Protein AF-A0A1A8S109-F1 (afdb_monomer)

Mean predicted aligned error: 15.07 Å

Nearest PDB structures (foldseek):
  8aj8-assembly4_G  TM=9.103E-01  e=2.171E-07  Sus scrofa
  8soa-assembly1_A  TM=9.133E-01  e=5.737E-07  Sus scrofa
  8so9-assembly1_A  TM=9.143E-01  e=1.516E-06  Sus scrofa
  8sob-assembly1_A  TM=9.008E-01  e=5.542E-06  Sus scrofa
  8soc-assembly1_A  TM=9.085E-01  e=7.182E-06  Sus scrofa

InterPro domains:
  IPR003113 Phosphatidylinositol 3-kinase, adaptor-binding domain [PS51544] (36-125)
  IPR045580 PIK3 catalytic subunit gamma, adaptor-binding domain [PF19710] (4-125)

Foldseek 3Di:
DYDDDDDDDDDDDDDDDDDDDPPPPPPPPPVPPVPPQPWAWDKDFDDAPDPDDPDGDIDIDTDRQQDFQLVVLVVVLVVCVVVVPPVVVSVVDDSVVDWDWDDDPNDIDTDDDRRDRNCVDPRHD

Radius of gyration: 28.0 Å; Cα contacts (8 Å, |Δi|>4): 113; chains: 1; bounding box: 48×84×67 Å

pLDDT: mean 74.64, std 21.88, range [29.67, 96.06]

Structure (mmCIF, N/CA/C/O backbone):
data_AF-A0A1A8S109-F1
#
_entry.id   AF-A0A1A8S109-F1
#
loop_
_atom_site.group_PDB
_atom_site.id
_atom_site.type_symbol
_atom_site.label_atom_id
_atom_site.label_alt_id
_atom_site.label_comp_id
_atom_site.label_asym_id
_atom_site.label_entity_id
_atom_site.label_seq_id
_atom_site.pdbx_PDB_ins_code
_atom_site.Cartn_x
_atom_site.Cartn_y
_atom_site.Cartn_z
_atom_site.occupancy
_atom_site.B_iso_or_equiv
_atom_site.auth_seq_id
_atom_site.auth_comp_id
_atom_site.auth_asym_id
_atom_site.auth_atom_id
_atom_site.pdbx_PDB_model_num
ATOM 1 N N . MET A 1 1 ? -18.220 65.210 28.273 1.00 36.34 1 MET A N 1
ATOM 2 C CA . MET A 1 1 ? -17.903 65.017 26.852 1.00 36.34 1 MET A CA 1
ATOM 3 C C . MET A 1 1 ? -17.163 63.699 26.667 1.00 36.34 1 MET A C 1
ATOM 5 O O . MET A 1 1 ? -15.948 63.691 26.723 1.00 36.34 1 MET A O 1
ATOM 9 N N . ASP A 1 2 ? -17.746 62.535 26.446 1.00 36.41 2 ASP A N 1
ATOM 10 C CA . ASP A 1 2 ? -19.092 61.978 26.537 1.00 36.41 2 ASP A CA 1
ATOM 11 C C . ASP A 1 2 ? -18.933 60.566 25.956 1.00 36.41 2 ASP A C 1
ATOM 13 O O . ASP A 1 2 ? -18.354 60.453 24.882 1.00 36.41 2 ASP A O 1
ATOM 17 N N . ARG A 1 3 ? -19.507 59.559 26.635 1.00 36.00 3 ARG A N 1
ATOM 18 C CA . ARG A 1 3 ? -20.093 58.327 26.057 1.00 36.00 3 ARG A CA 1
ATOM 19 C C . ARG A 1 3 ? -19.100 57.364 25.377 1.00 36.00 3 ARG A C 1
ATOM 21 O O . ARG A 1 3 ? -18.263 57.732 24.577 1.00 36.00 3 ARG A O 1
ATOM 28 N N . GLN A 1 4 ? -19.108 56.075 25.688 1.00 43.50 4 GLN A N 1
ATOM 29 C CA . GLN A 1 4 ? -20.169 55.096 25.424 1.00 43.50 4 GLN A CA 1
ATOM 30 C C . GLN A 1 4 ? -19.604 53.744 25.930 1.00 43.50 4 GLN A C 1
ATOM 32 O O . GLN A 1 4 ? -18.403 53.542 25.818 1.00 43.50 4 GLN A O 1
ATOM 37 N N . GLN A 1 5 ? -20.307 52.733 26.434 1.00 43.66 5 GLN A N 1
ATOM 38 C CA . GLN A 1 5 ? -21.714 52.419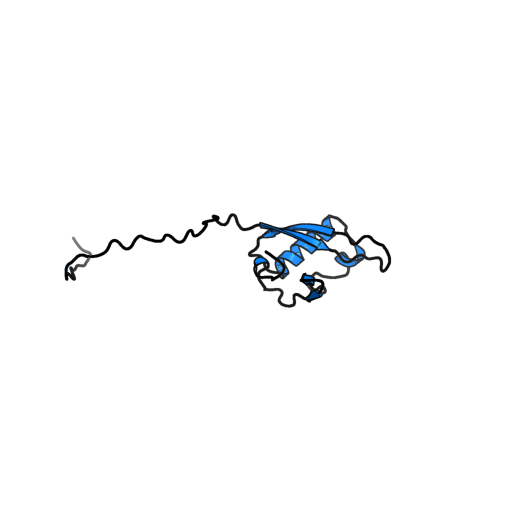 26.686 1.00 43.66 5 GLN A CA 1
ATOM 39 C C . GLN A 1 5 ? -21.674 50.990 27.319 1.00 43.66 5 GLN A C 1
ATOM 41 O O . GLN A 1 5 ? -20.858 50.195 26.873 1.00 43.66 5 GLN A O 1
ATOM 46 N N . ILE A 1 6 ? -22.444 50.698 28.390 1.00 47.84 6 ILE A N 1
ATOM 47 C CA . ILE A 1 6 ? -23.555 49.690 28.417 1.00 47.84 6 ILE A CA 1
ATOM 48 C C . ILE A 1 6 ? -23.095 48.203 28.367 1.00 47.84 6 ILE A C 1
ATOM 50 O O . ILE A 1 6 ? -22.307 47.855 27.509 1.00 47.84 6 ILE A O 1
ATOM 54 N N . GLN A 1 7 ? -23.556 47.226 29.166 1.00 40.91 7 GLN A N 1
ATOM 55 C CA . GLN A 1 7 ? -24.657 47.087 30.136 1.00 40.91 7 GLN A CA 1
ATOM 56 C C . GLN A 1 7 ? -24.513 45.739 30.910 1.00 40.91 7 GLN A C 1
ATOM 58 O O . GLN A 1 7 ? -24.161 44.738 30.300 1.00 40.91 7 GLN A O 1
ATOM 63 N N . VAL A 1 8 ? -24.757 45.785 32.233 1.00 33.16 8 VAL A N 1
ATOM 64 C CA . VAL A 1 8 ? -25.674 44.998 33.122 1.00 33.16 8 VAL A CA 1
ATOM 65 C C . VAL A 1 8 ? -25.836 43.455 32.958 1.00 33.16 8 VAL A C 1
ATOM 67 O O . VAL A 1 8 ? -26.021 42.974 31.850 1.00 33.16 8 VAL A O 1
ATOM 70 N N . SER A 1 9 ? -25.655 42.660 34.039 1.00 41.38 9 SER A N 1
ATOM 71 C CA . SER A 1 9 ? -26.688 42.120 34.993 1.00 41.38 9 SER A CA 1
ATOM 72 C C . SER A 1 9 ? -27.259 40.767 34.500 1.00 41.38 9 SER A C 1
ATOM 74 O O . SER A 1 9 ? -27.440 40.601 33.303 1.00 41.38 9 SER A O 1
ATOM 76 N N . ASP A 1 10 ? -27.494 39.714 35.288 1.00 39.00 10 ASP A N 1
ATOM 77 C CA . ASP A 1 10 ? -27.761 39.586 36.723 1.00 39.00 10 ASP A CA 1
ATOM 78 C C . ASP A 1 10 ? -27.517 38.136 37.202 1.00 39.00 10 ASP A C 1
ATOM 80 O O . ASP A 1 10 ? -27.539 37.202 36.396 1.00 39.00 10 ASP A O 1
ATOM 84 N N . GLU A 1 11 ? -27.300 38.001 38.513 1.00 39.72 11 GLU A N 1
ATOM 85 C CA . GLU A 1 11 ? -27.778 36.944 39.431 1.00 39.72 11 GLU A CA 1
ATOM 86 C C . GLU A 1 11 ? -28.919 36.041 38.916 1.00 39.72 11 GLU A C 1
ATOM 88 O O . GLU A 1 11 ? -29.716 36.411 38.065 1.00 39.72 11 GLU A O 1
ATOM 93 N N . GLU A 1 12 ? -29.229 34.867 39.446 1.00 38.81 12 GLU A N 1
ATOM 94 C CA . GLU A 1 12 ? -28.692 33.900 40.400 1.00 38.81 12 GLU A CA 1
ATOM 95 C C . GLU A 1 12 ? -29.768 32.793 40.354 1.00 38.81 12 GLU A C 1
ATOM 97 O O . GLU A 1 12 ? -30.952 33.070 40.143 1.00 38.81 12 GLU A O 1
ATOM 102 N N . CYS A 1 13 ? -29.403 31.522 40.497 1.00 29.67 13 CYS A N 1
ATOM 103 C CA . CYS A 1 13 ? -30.408 30.486 40.723 1.00 29.67 13 CYS A CA 1
ATOM 104 C C . CYS A 1 13 ? -29.881 29.539 41.795 1.00 29.67 13 CYS A C 1
ATOM 106 O O . CYS A 1 13 ? -29.202 28.552 41.507 1.00 29.67 13 CYS A O 1
ATOM 108 N N . GLU A 1 14 ? -30.175 29.877 43.045 1.00 42.25 14 GLU A N 1
ATOM 109 C CA . GLU A 1 14 ? -30.076 28.969 44.179 1.00 42.25 14 GLU A CA 1
ATOM 110 C C . GLU A 1 14 ? -31.225 27.950 44.166 1.00 42.25 14 GLU A C 1
ATOM 112 O O . GLU A 1 14 ? -32.381 28.319 43.976 1.00 42.25 14 GLU A O 1
ATOM 117 N N . VAL A 1 15 ? -30.920 26.680 44.461 1.00 42.44 15 VAL A N 1
ATOM 118 C CA . VAL A 1 15 ? -31.695 25.843 45.404 1.00 42.44 15 VAL A CA 1
ATOM 119 C C . VAL A 1 15 ? -30.832 24.658 45.915 1.00 42.44 15 VAL A C 1
ATOM 121 O O . VAL A 1 15 ? -29.903 24.238 45.221 1.00 42.44 15 VAL A O 1
ATOM 124 N N . PRO A 1 16 ? -31.083 24.130 47.136 1.00 44.38 16 PRO A N 1
ATOM 125 C CA . PRO A 1 16 ? -30.036 23.701 48.078 1.00 44.38 16 PRO A CA 1
ATOM 126 C C . PRO A 1 16 ? -30.072 22.210 48.500 1.00 44.38 16 PRO A C 1
ATOM 128 O O . PRO A 1 16 ? -31.102 21.567 48.345 1.00 44.38 16 PRO A O 1
ATOM 131 N N . ARG A 1 17 ? -28.978 21.757 49.165 1.00 42.34 17 ARG A N 1
ATOM 132 C CA . ARG A 1 17 ? -28.844 20.659 50.184 1.00 42.34 17 ARG A CA 1
ATOM 133 C C . ARG A 1 17 ? -29.317 19.235 49.776 1.00 42.34 17 ARG A C 1
ATOM 135 O O . ARG A 1 17 ? -30.258 19.065 49.032 1.00 42.34 17 ARG A O 1
ATOM 142 N N . GLU A 1 18 ? -28.765 18.096 50.199 1.00 37.88 18 GLU A N 1
ATOM 143 C CA . GLU A 1 18 ? -27.902 17.691 51.309 1.00 37.88 18 GLU A CA 1
ATOM 144 C C . GLU A 1 18 ? -27.382 16.257 51.013 1.00 37.88 18 GLU A C 1
ATOM 146 O O . GLU A 1 18 ? -28.032 15.492 50.309 1.00 37.88 18 GLU A O 1
ATOM 151 N N . GLU A 1 19 ? -26.201 15.941 51.548 1.00 42.91 19 GLU A N 1
ATOM 152 C CA . GLU A 1 19 ? -25.679 14.649 52.036 1.00 42.91 19 GLU A CA 1
ATOM 153 C C . GLU A 1 19 ? -26.042 13.282 51.389 1.00 42.91 19 GLU A C 1
ATOM 155 O O . GLU A 1 19 ? -27.189 12.925 51.158 1.00 42.91 19 GLU A O 1
ATOM 160 N N . ILE A 1 20 ? -25.001 12.433 51.297 1.00 38.28 20 ILE A N 1
ATOM 161 C CA . ILE A 1 20 ? -24.972 10.956 51.415 1.00 38.28 20 ILE A CA 1
ATOM 162 C C . ILE A 1 20 ? -24.231 10.269 50.250 1.00 38.28 20 ILE A C 1
ATOM 164 O O . ILE A 1 20 ? -24.600 10.313 49.081 1.00 38.28 20 ILE A O 1
ATOM 168 N N . ARG A 1 21 ? -23.216 9.496 50.663 1.00 44.88 21 ARG A N 1
ATOM 169 C CA . ARG A 1 21 ? -22.428 8.485 49.931 1.00 44.88 21 ARG A CA 1
ATOM 170 C C . ARG A 1 21 ? -21.313 9.021 49.041 1.00 44.88 21 ARG A C 1
ATOM 172 O O . ARG A 1 21 ? -21.430 9.152 47.828 1.00 44.88 21 ARG A O 1
ATOM 179 N N . ARG A 1 22 ? -20.142 9.100 49.683 1.00 53.94 22 ARG A N 1
ATOM 180 C CA . ARG A 1 22 ? -18.811 8.834 49.117 1.00 53.94 22 ARG A CA 1
ATOM 181 C C . ARG A 1 22 ? -18.844 7.599 48.198 1.00 53.94 22 ARG A C 1
ATOM 183 O O . ARG A 1 22 ? -18.463 6.498 48.589 1.00 53.94 22 ARG A O 1
ATOM 190 N N . ARG A 1 23 ? -19.296 7.760 46.955 1.00 52.03 23 ARG A N 1
ATOM 191 C CA . ARG A 1 23 ? -19.096 6.776 45.894 1.00 52.03 23 ARG A CA 1
ATOM 192 C C . ARG A 1 23 ? -17.658 6.932 45.438 1.00 52.03 23 ARG A C 1
ATOM 194 O O . ARG A 1 23 ? -17.326 7.811 44.652 1.00 52.03 23 ARG A O 1
ATOM 201 N N . ARG A 1 24 ? -16.803 6.091 46.021 1.00 56.16 24 ARG A N 1
ATOM 202 C CA . ARG A 1 24 ? -15.447 5.759 45.574 1.00 56.16 24 ARG A CA 1
ATOM 203 C C . ARG A 1 24 ? -15.371 5.913 44.052 1.00 56.16 24 ARG A C 1
ATOM 205 O O . ARG A 1 24 ? -15.916 5.077 43.333 1.00 56.16 24 ARG A O 1
ATOM 212 N N . ARG A 1 25 ? -14.736 6.991 43.569 1.00 58.56 25 ARG A N 1
ATOM 213 C CA . ARG A 1 25 ? -14.352 7.141 42.161 1.00 58.56 25 ARG A CA 1
ATOM 214 C C . ARG A 1 25 ? -13.550 5.889 41.815 1.00 58.56 25 ARG A C 1
ATOM 216 O O . ARG A 1 25 ? -12.379 5.790 42.170 1.00 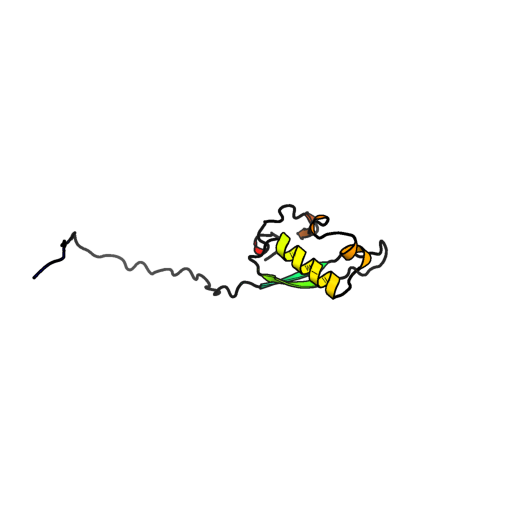58.56 25 ARG A O 1
ATOM 223 N N . LYS A 1 26 ? -14.170 4.918 41.141 1.00 54.97 26 LYS A N 1
ATOM 224 C CA . LYS A 1 26 ? -13.416 4.002 40.296 1.00 54.97 26 LYS A CA 1
ATOM 225 C C . LYS A 1 26 ? -12.918 4.890 39.170 1.00 54.97 26 LYS A C 1
ATOM 227 O O . LYS A 1 26 ? -13.636 5.129 38.206 1.00 54.97 26 LYS A O 1
ATOM 232 N N . LYS A 1 27 ? -11.725 5.466 39.343 1.00 49.62 27 LYS A N 1
ATOM 233 C CA . LYS A 1 27 ? -10.952 5.851 38.174 1.00 49.62 27 LYS A CA 1
ATOM 234 C C . LYS A 1 27 ? -10.836 4.554 37.386 1.00 49.62 27 LYS A C 1
ATOM 236 O O . LYS A 1 27 ? -10.253 3.593 37.887 1.00 49.62 27 LYS A O 1
ATOM 241 N N . ALA A 1 28 ? -11.480 4.490 36.224 1.00 48.69 28 ALA A N 1
ATOM 242 C CA . ALA A 1 28 ? -10.986 3.580 35.217 1.00 48.69 28 ALA A CA 1
ATOM 243 C C . ALA A 1 28 ? -9.499 3.905 35.125 1.00 48.69 28 ALA A C 1
ATOM 245 O O . ALA A 1 28 ? -9.122 5.080 35.049 1.00 48.69 28 ALA A O 1
ATOM 246 N N . ILE A 1 29 ? -8.661 2.885 35.232 1.00 56.03 29 ILE A N 1
ATOM 247 C CA . ILE A 1 29 ? -7.306 2.995 34.735 1.00 56.03 29 ILE A CA 1
ATOM 248 C C . ILE A 1 29 ? -7.518 3.110 33.224 1.00 56.03 29 ILE A C 1
ATOM 250 O O . ILE A 1 29 ? -7.472 2.129 32.496 1.00 56.03 29 ILE A O 1
ATOM 254 N N . THR A 1 30 ? -7.882 4.302 32.748 1.00 51.38 30 THR A N 1
ATOM 255 C CA . THR A 1 30 ? -7.442 4.720 31.435 1.00 51.38 30 THR A CA 1
ATOM 256 C C . THR A 1 30 ? -5.945 4.704 31.606 1.00 51.38 30 THR A C 1
ATOM 258 O O . THR A 1 30 ? -5.386 5.606 32.235 1.00 51.38 30 THR A O 1
ATOM 261 N N . SER A 1 31 ? -5.326 3.604 31.184 1.00 42.78 31 SER A N 1
ATOM 262 C CA . SER A 1 31 ? -3.932 3.604 30.803 1.00 42.78 31 SER A CA 1
ATOM 263 C C . SER A 1 31 ? -3.825 4.742 29.807 1.00 42.78 31 SER A C 1
ATOM 265 O O . SER A 1 31 ? -4.117 4.592 28.627 1.00 42.78 31 SER A O 1
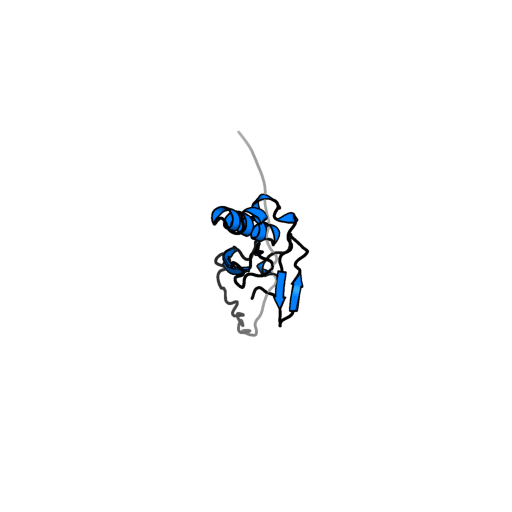ATOM 267 N N . SER A 1 32 ? -3.527 5.929 30.321 1.00 49.97 32 SER A N 1
ATOM 268 C CA . SER A 1 32 ? -3.030 7.032 29.542 1.00 49.97 32 SER A CA 1
ATOM 269 C C . SER A 1 32 ? -1.621 6.611 29.163 1.00 49.97 32 SER A C 1
ATOM 271 O O . SER A 1 32 ? -0.643 7.118 29.708 1.00 49.97 32 SER A O 1
ATOM 273 N N . SER A 1 33 ? -1.529 5.646 28.246 1.00 48.78 33 SER A N 1
ATOM 274 C CA . SER A 1 33 ? -0.532 5.752 27.204 1.00 48.78 33 SER A CA 1
ATOM 275 C C . SER A 1 33 ? -0.872 7.077 26.547 1.00 48.78 33 SER A C 1
ATOM 277 O O . SER A 1 33 ? -1.826 7.195 25.783 1.00 48.78 33 SER A O 1
ATOM 279 N N . SER A 1 34 ? -0.210 8.134 27.009 1.00 46.06 34 SER A N 1
ATOM 280 C CA . SER A 1 34 ? -0.044 9.333 26.217 1.00 46.06 34 SER A CA 1
ATOM 281 C C . SER A 1 34 ? 0.395 8.831 24.854 1.00 46.06 34 SER A C 1
ATOM 283 O O . SER A 1 34 ? 1.487 8.273 24.760 1.00 46.06 34 SER A O 1
ATOM 285 N N . ILE A 1 35 ? -0.499 8.925 23.873 1.00 49.94 35 ILE A N 1
ATOM 286 C CA . ILE A 1 35 ? -0.255 8.586 22.477 1.00 49.94 35 ILE A CA 1
ATOM 287 C C . ILE A 1 35 ? 0.893 9.502 22.040 1.00 49.94 35 ILE A C 1
ATOM 289 O O . ILE A 1 35 ? 0.692 10.611 21.551 1.00 49.94 35 ILE A O 1
ATOM 293 N N . SER A 1 36 ? 2.131 9.068 22.289 1.00 50.44 36 SER A N 1
ATOM 294 C CA . SER A 1 36 ? 3.189 9.202 21.301 1.00 50.44 36 SER A CA 1
ATOM 295 C C . SER A 1 36 ? 2.526 8.788 20.008 1.00 50.44 36 SER A C 1
ATOM 297 O O . SER A 1 36 ? 1.972 7.697 20.009 1.00 50.44 36 SER A O 1
ATOM 299 N N . MET A 1 37 ? 2.454 9.667 19.002 1.00 60.06 37 MET A N 1
ATOM 300 C CA . MET A 1 37 ? 1.847 9.354 17.700 1.00 60.06 37 MET A CA 1
ATOM 301 C C . MET A 1 37 ? 2.175 7.898 17.362 1.00 60.06 37 MET A C 1
ATOM 303 O O . MET A 1 37 ? 3.351 7.623 17.141 1.00 60.06 37 MET A O 1
ATOM 307 N N . ASP A 1 38 ? 1.213 6.975 17.513 1.00 77.38 38 ASP A N 1
ATOM 308 C CA . ASP A 1 38 ? 1.551 5.559 17.707 1.00 77.38 38 ASP A CA 1
ATOM 309 C C . ASP A 1 38 ? 2.164 5.058 16.402 1.00 77.38 38 ASP A C 1
ATOM 311 O O . ASP A 1 38 ? 1.472 4.857 15.403 1.00 77.38 38 ASP A O 1
ATOM 315 N N . GLN A 1 39 ? 3.492 4.987 16.376 1.00 88.75 39 GLN A N 1
ATOM 316 C CA . GLN A 1 39 ? 4.247 4.498 15.243 1.00 88.75 39 GLN A CA 1
ATOM 317 C C . GLN A 1 39 ? 4.217 2.976 15.292 1.00 88.75 39 GLN A C 1
ATOM 319 O O . GLN A 1 39 ? 4.423 2.356 16.334 1.00 88.75 39 GLN A O 1
ATOM 324 N N . ILE A 1 40 ? 3.915 2.382 14.151 1.00 89.81 40 ILE A N 1
ATOM 325 C CA . ILE A 1 40 ? 3.704 0.960 13.967 1.00 89.81 40 ILE A CA 1
ATOM 326 C C . ILE A 1 40 ? 4.800 0.483 13.035 1.00 89.81 40 ILE A C 1
ATOM 328 O O . ILE A 1 40 ? 4.905 0.929 11.892 1.00 89.81 40 ILE A O 1
ATOM 332 N N . THR A 1 41 ? 5.627 -0.429 13.521 1.00 91.75 41 THR A N 1
ATOM 333 C CA . THR A 1 41 ? 6.664 -1.039 12.697 1.00 91.75 41 THR A CA 1
ATOM 334 C C . THR A 1 41 ? 6.074 -2.233 11.965 1.00 91.75 41 THR A C 1
ATOM 336 O O . THR A 1 41 ? 5.688 -3.218 12.592 1.00 91.75 41 THR A O 1
ATOM 339 N N . VAL A 1 42 ? 6.012 -2.157 10.637 1.00 91.88 42 VAL A N 1
ATOM 340 C CA . VAL A 1 42 ? 5.430 -3.202 9.788 1.00 91.88 42 VAL A CA 1
ATOM 341 C C . VAL A 1 42 ? 6.460 -3.696 8.785 1.00 91.88 42 VAL A C 1
ATOM 343 O O . VAL A 1 42 ? 7.168 -2.909 8.158 1.00 91.88 42 VAL A O 1
ATOM 346 N N . GLU A 1 43 ? 6.549 -5.015 8.640 1.00 92.88 43 GLU A N 1
ATOM 347 C CA . GLU A 1 43 ? 7.324 -5.658 7.585 1.00 92.88 43 GLU A CA 1
ATOM 348 C C . GLU A 1 43 ? 6.440 -5.855 6.352 1.00 92.88 43 GLU A C 1
ATOM 350 O O . GLU A 1 43 ? 5.408 -6.525 6.399 1.00 92.88 43 GLU A O 1
ATOM 355 N N . PHE A 1 44 ? 6.850 -5.258 5.239 1.00 92.38 44 PHE A N 1
ATOM 356 C CA . PHE A 1 44 ? 6.184 -5.388 3.955 1.00 92.38 44 PHE A CA 1
ATOM 357 C C . PHE A 1 44 ? 6.946 -6.355 3.071 1.00 92.38 44 PHE A C 1
ATOM 359 O O . PHE A 1 44 ? 8.159 -6.246 2.927 1.00 92.38 44 PHE A O 1
ATOM 366 N N . VAL A 1 45 ? 6.222 -7.259 2.422 1.00 90.75 45 VAL A N 1
ATOM 367 C CA . VAL A 1 45 ? 6.784 -8.142 1.402 1.00 90.75 45 VAL A CA 1
ATOM 368 C C . VAL A 1 45 ? 6.574 -7.497 0.038 1.00 90.75 45 VAL A C 1
ATOM 370 O O . VAL A 1 45 ? 5.445 -7.173 -0.336 1.00 90.75 45 VAL A O 1
ATOM 373 N N . LEU A 1 46 ? 7.661 -7.284 -0.696 1.00 88.88 46 LEU A N 1
ATOM 374 C CA . LEU A 1 46 ? 7.643 -6.668 -2.015 1.00 88.88 46 LEU A CA 1
ATOM 375 C C . LEU A 1 46 ? 7.432 -7.730 -3.108 1.00 88.88 46 LEU A C 1
ATOM 377 O O . LEU A 1 46 ? 7.836 -8.888 -2.956 1.00 88.88 46 LEU A O 1
ATOM 381 N N . PRO A 1 47 ? 6.812 -7.357 -4.237 1.00 82.50 47 PRO A N 1
ATOM 382 C CA . PRO A 1 47 ? 6.695 -8.244 -5.385 1.00 82.50 47 PRO A CA 1
ATOM 383 C C . PRO A 1 47 ? 8.083 -8.552 -5.966 1.00 82.50 47 PRO A C 1
ATOM 385 O O . PRO A 1 47 ? 8.774 -7.668 -6.474 1.00 82.50 47 PRO A O 1
ATOM 388 N N . SER A 1 48 ? 8.486 -9.825 -5.914 1.00 69.06 48 SER A N 1
ATOM 389 C CA . SER A 1 48 ? 9.725 -10.300 -6.538 1.00 69.06 48 SER A CA 1
ATOM 390 C C . SER A 1 48 ? 9.538 -10.453 -8.051 1.00 69.06 48 SER A C 1
ATOM 392 O O . SER A 1 48 ? 8.564 -11.053 -8.511 1.00 69.06 48 SER A O 1
ATOM 394 N N . ALA A 1 49 ? 10.486 -9.936 -8.842 1.00 56.12 49 ALA A N 1
ATOM 395 C CA . ALA A 1 49 ? 10.486 -10.073 -10.305 1.00 56.12 49 ALA A CA 1
ATOM 396 C C . ALA A 1 49 ? 10.625 -11.531 -10.781 1.00 56.12 49 ALA A C 1
ATOM 398 O O . ALA A 1 49 ? 10.321 -11.837 -11.936 1.00 56.12 49 ALA A O 1
ATOM 399 N N . ALA A 1 50 ? 11.084 -12.445 -9.924 1.00 49.81 50 ALA A N 1
ATOM 400 C CA . ALA A 1 50 ? 11.352 -13.819 -10.313 1.00 49.81 50 ALA A CA 1
ATOM 401 C C . ALA A 1 50 ? 10.198 -14.740 -9.899 1.00 49.81 50 ALA A C 1
ATOM 403 O O . ALA A 1 50 ? 10.069 -15.104 -8.732 1.00 49.81 50 ALA A O 1
ATOM 404 N N . ARG A 1 51 ? 9.413 -15.212 -10.879 1.00 51.62 51 ARG A N 1
ATOM 405 C CA . ARG A 1 51 ? 8.491 -16.362 -10.746 1.00 51.62 51 ARG A CA 1
ATOM 406 C C . ARG A 1 51 ? 9.236 -17.691 -10.476 1.00 51.62 51 ARG A C 1
ATOM 408 O O . ARG A 1 51 ? 8.999 -18.679 -11.162 1.00 51.62 51 ARG A O 1
ATOM 415 N N . GLY A 1 52 ? 10.160 -17.726 -9.514 1.00 48.59 52 GLY A N 1
ATOM 416 C CA . GLY A 1 52 ? 10.941 -18.926 -9.197 1.00 48.59 52 GLY A CA 1
ATOM 417 C C . GLY A 1 52 ? 12.150 -18.760 -8.267 1.00 48.59 52 GLY A C 1
ATOM 418 O O . GLY A 1 52 ? 12.849 -19.744 -8.053 1.00 48.59 52 GLY A O 1
ATOM 419 N N . GLY A 1 53 ? 12.426 -17.571 -7.718 1.00 44.44 53 GLY A N 1
ATOM 420 C CA . GLY A 1 53 ? 13.539 -17.357 -6.780 1.00 44.44 53 GLY A CA 1
ATOM 421 C C . GLY A 1 53 ? 13.044 -17.263 -5.338 1.00 44.44 53 GLY A C 1
ATOM 422 O O . GLY A 1 53 ? 12.176 -16.452 -5.043 1.00 44.44 53 GLY A O 1
ATOM 423 N N . SER A 1 54 ? 13.586 -18.084 -4.441 1.00 51.38 54 SER A N 1
ATOM 424 C CA . SER A 1 54 ? 13.142 -18.304 -3.053 1.00 51.38 54 SER A CA 1
ATOM 425 C C . SER A 1 54 ? 13.360 -17.138 -2.071 1.00 51.38 54 SER A C 1
ATOM 427 O O . SER A 1 54 ? 13.404 -17.364 -0.864 1.00 51.38 54 SER A O 1
ATOM 429 N N . SER A 1 55 ? 13.523 -15.908 -2.552 1.00 55.66 55 SER A N 1
ATOM 430 C CA . SER A 1 55 ? 13.722 -14.719 -1.723 1.00 55.66 55 SER A CA 1
ATOM 431 C C . SER A 1 55 ? 12.693 -13.663 -2.107 1.00 55.66 55 SER A C 1
ATOM 433 O O . SER A 1 55 ? 12.848 -12.950 -3.100 1.00 55.66 55 SER A O 1
ATOM 435 N N . SER A 1 56 ? 11.610 -13.591 -1.338 1.00 67.88 56 SER A N 1
ATOM 436 C CA . SER A 1 56 ? 10.756 -12.408 -1.343 1.00 67.88 56 SER A CA 1
ATOM 437 C C . SER A 1 56 ? 11.514 -11.295 -0.628 1.00 67.88 56 SER A C 1
ATOM 439 O O . SER A 1 56 ? 11.907 -11.479 0.523 1.00 67.88 56 SER A O 1
ATOM 441 N N . ASP A 1 57 ? 11.739 -10.168 -1.299 1.00 8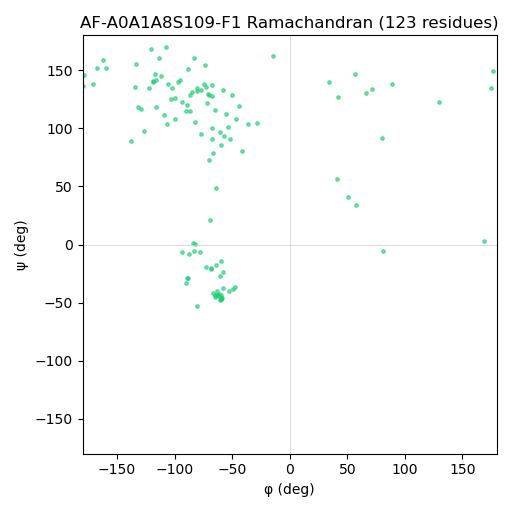2.44 57 ASP A N 1
ATOM 442 C CA . ASP A 1 57 ? 12.345 -9.007 -0.653 1.00 82.44 57 ASP A CA 1
ATOM 443 C C . ASP A 1 57 ? 11.369 -8.456 0.388 1.00 82.44 57 ASP A C 1
ATOM 445 O O . ASP A 1 57 ? 10.199 -8.211 0.075 1.00 82.44 57 ASP A O 1
ATOM 449 N N . SER A 1 58 ? 11.832 -8.274 1.624 1.00 88.62 58 SER A N 1
ATOM 450 C CA . SER A 1 58 ? 11.055 -7.622 2.674 1.00 88.62 58 SER A CA 1
ATOM 451 C C . SER A 1 58 ? 11.652 -6.270 3.050 1.00 88.62 58 SER A C 1
ATOM 453 O O . SER A 1 58 ? 12.862 -6.047 3.005 1.00 88.62 58 SER A O 1
ATOM 455 N N . LEU A 1 59 ? 10.772 -5.332 3.383 1.00 91.31 59 LEU A N 1
ATOM 456 C CA . LEU A 1 59 ? 11.112 -3.976 3.775 1.00 91.31 59 LEU A CA 1
ATOM 457 C C . LEU A 1 59 ? 10.347 -3.624 5.046 1.00 91.31 59 LEU A C 1
ATOM 459 O O . LEU A 1 59 ? 9.119 -3.574 5.055 1.00 91.31 59 LEU A O 1
ATOM 463 N N . GLN A 1 60 ? 11.084 -3.345 6.113 1.00 93.25 60 GLN A N 1
ATOM 464 C CA . GLN A 1 60 ? 10.514 -2.866 7.362 1.00 93.25 60 GLN A CA 1
ATOM 465 C C . GLN A 1 60 ? 10.327 -1.347 7.303 1.00 93.25 60 GLN A C 1
ATOM 467 O O . GLN A 1 60 ? 11.242 -0.611 6.928 1.00 93.25 60 GLN A O 1
ATOM 472 N N . LEU A 1 61 ? 9.138 -0.877 7.672 1.00 93.25 61 LEU A N 1
ATOM 473 C CA . LEU A 1 61 ? 8.782 0.535 7.661 1.00 93.25 61 LEU A CA 1
ATOM 474 C C . LEU A 1 61 ? 8.072 0.908 8.959 1.00 93.25 61 LEU A C 1
ATOM 476 O O . LEU A 1 61 ? 7.186 0.196 9.428 1.00 93.25 61 LEU A O 1
ATOM 480 N N . GLU A 1 62 ? 8.462 2.045 9.516 1.00 93.25 62 GLU A N 1
ATOM 481 C CA . GLU A 1 62 ? 7.777 2.671 10.637 1.00 93.25 62 GLU A CA 1
ATOM 482 C C . GLU A 1 62 ? 6.717 3.624 10.074 1.00 93.25 62 GLU A C 1
ATOM 484 O O . GLU A 1 62 ? 7.037 4.579 9.359 1.00 93.25 62 GLU A O 1
ATOM 489 N N . VAL A 1 63 ? 5.448 3.307 10.324 1.00 92.31 63 VAL A N 1
ATOM 490 C CA . VAL A 1 63 ? 4.295 4.052 9.809 1.00 92.31 63 VAL A CA 1
ATOM 491 C C . VAL A 1 63 ? 3.486 4.604 10.967 1.00 92.31 63 VAL A C 1
ATOM 493 O O . VAL A 1 63 ? 3.302 3.927 11.972 1.00 92.31 63 VAL A O 1
ATOM 496 N N . ALA A 1 64 ? 2.963 5.821 10.854 1.00 92.69 64 ALA A N 1
ATOM 497 C CA . ALA A 1 64 ? 2.069 6.314 11.896 1.00 92.69 64 ALA A CA 1
ATOM 498 C C . ALA A 1 64 ? 0.712 5.599 11.797 1.00 92.69 64 ALA A C 1
ATOM 500 O O . ALA A 1 64 ? 0.149 5.455 10.711 1.00 92.69 64 ALA A O 1
ATOM 501 N N . GLY A 1 65 ? 0.158 5.171 12.931 1.00 89.12 65 GLY A N 1
ATOM 502 C CA . GLY A 1 65 ? -1.089 4.406 12.971 1.00 89.12 65 GLY A CA 1
ATOM 503 C C . GLY A 1 65 ? -2.295 5.146 12.389 1.00 89.12 65 GLY A C 1
ATOM 504 O O . GLY A 1 65 ? -3.212 4.525 11.848 1.00 89.12 65 GLY A O 1
ATOM 505 N N . ASN A 1 66 ? -2.271 6.478 12.424 1.00 93.38 66 ASN A N 1
ATOM 506 C CA . ASN A 1 66 ? -3.314 7.334 11.870 1.00 93.38 66 ASN A CA 1
ATOM 507 C C . ASN A 1 66 ? -3.202 7.566 10.352 1.00 93.38 66 ASN A C 1
ATOM 509 O O . ASN A 1 66 ? -4.020 8.306 9.804 1.00 93.38 66 ASN A O 1
ATOM 513 N N . TRP A 1 67 ? -2.209 6.987 9.673 1.00 94.81 67 TRP A N 1
ATOM 514 C CA . TRP A 1 67 ? -2.098 7.087 8.219 1.00 94.81 67 TRP A CA 1
ATOM 515 C C . TRP A 1 67 ? -3.134 6.232 7.509 1.00 94.81 67 TRP A C 1
ATOM 517 O O . TRP A 1 67 ? -3.601 5.230 8.043 1.00 94.81 67 TRP A O 1
ATOM 527 N N . THR A 1 68 ? -3.481 6.603 6.283 1.00 95.88 68 THR A N 1
ATOM 528 C CA . THR A 1 68 ? -4.310 5.765 5.416 1.00 95.88 68 THR A CA 1
ATOM 529 C C . THR A 1 68 ? -3.472 4.718 4.687 1.00 95.88 68 THR A C 1
ATOM 531 O O . THR A 1 68 ? -2.260 4.866 4.504 1.00 95.88 68 THR A O 1
ATOM 534 N N . VAL A 1 69 ? -4.133 3.665 4.207 1.00 94.69 69 VAL A N 1
ATOM 535 C CA . VAL A 1 69 ? -3.526 2.635 3.348 1.00 94.69 69 VAL A CA 1
ATOM 536 C C . VAL A 1 69 ? -2.829 3.260 2.129 1.00 94.69 69 VAL A C 1
ATOM 538 O O . VAL A 1 69 ? -1.726 2.852 1.770 1.00 94.69 69 VAL A O 1
ATOM 541 N N . GLU A 1 70 ? -3.425 4.285 1.517 1.00 95.81 70 GLU A N 1
ATOM 542 C CA . GLU A 1 70 ? -2.835 5.042 0.405 1.00 95.81 70 GLU A CA 1
ATOM 543 C C . GLU A 1 70 ? -1.500 5.705 0.780 1.00 95.81 70 GLU A C 1
ATOM 545 O O . GLU A 1 70 ? -0.523 5.577 0.041 1.00 95.81 70 GLU A O 1
ATOM 550 N N . GLN A 1 71 ? -1.435 6.363 1.942 1.00 95.75 71 GLN A N 1
ATOM 551 C CA . GLN A 1 71 ? -0.224 7.035 2.427 1.00 95.75 71 GLN A CA 1
ATOM 552 C C . GLN A 1 71 ? 0.899 6.037 2.718 1.00 95.75 71 GLN A C 1
ATOM 554 O O . GLN A 1 71 ? 2.037 6.236 2.288 1.00 95.75 71 GLN A O 1
ATOM 559 N N . VAL A 1 72 ? 0.565 4.933 3.388 1.00 94.75 72 VAL A N 1
ATOM 560 C CA . VAL A 1 72 ? 1.509 3.843 3.664 1.00 94.75 72 VAL A CA 1
ATOM 561 C C . VAL A 1 72 ? 2.051 3.258 2.359 1.00 94.75 72 VAL A C 1
ATOM 563 O O . VAL A 1 72 ? 3.263 3.113 2.199 1.00 94.75 72 VAL A O 1
ATOM 566 N N . LYS A 1 73 ? 1.176 2.993 1.383 1.00 94.81 73 LYS A N 1
ATOM 567 C CA . LYS A 1 73 ? 1.561 2.458 0.071 1.00 94.81 73 LYS A CA 1
ATOM 568 C C . LYS A 1 73 ? 2.489 3.409 -0.689 1.00 94.81 73 LYS A C 1
ATOM 570 O O . LYS A 1 73 ? 3.475 2.961 -1.268 1.00 94.81 73 LYS A O 1
ATOM 575 N N . ALA A 1 74 ? 2.211 4.713 -0.664 1.00 94.75 74 ALA A N 1
ATOM 576 C CA . ALA A 1 74 ? 3.067 5.719 -1.290 1.00 94.75 74 ALA A CA 1
ATOM 577 C C . ALA A 1 74 ? 4.463 5.767 -0.645 1.00 94.75 74 ALA A C 1
ATOM 579 O O . ALA A 1 74 ? 5.473 5.792 -1.353 1.00 94.75 74 ALA A O 1
ATOM 580 N N . GLN A 1 75 ? 4.536 5.718 0.690 1.00 94.88 75 GLN A N 1
ATOM 581 C CA . GLN A 1 75 ? 5.813 5.695 1.404 1.00 94.88 75 GLN A CA 1
ATOM 582 C C . GLN A 1 75 ? 6.602 4.415 1.104 1.00 94.88 75 GLN A C 1
ATOM 584 O O . GLN A 1 75 ? 7.802 4.492 0.831 1.00 94.88 75 GLN A O 1
ATOM 589 N N . LEU A 1 76 ? 5.932 3.260 1.091 1.00 93.88 76 LEU A N 1
ATOM 590 C CA . LEU A 1 76 ? 6.537 1.983 0.724 1.00 93.88 76 LEU A CA 1
ATOM 591 C C . LEU A 1 76 ? 7.116 2.030 -0.694 1.00 93.88 76 LEU A C 1
ATOM 593 O O . LEU A 1 76 ? 8.262 1.638 -0.899 1.00 93.88 76 LEU A O 1
ATOM 597 N N . TRP A 1 77 ? 6.361 2.570 -1.654 1.00 93.94 77 TRP A N 1
ATOM 598 C CA . TRP A 1 77 ? 6.802 2.701 -3.043 1.00 93.94 77 TRP A CA 1
ATOM 599 C C . TRP A 1 77 ? 8.050 3.571 -3.170 1.00 93.94 77 TRP A C 1
ATOM 601 O O . TRP A 1 77 ? 9.029 3.181 -3.802 1.00 93.94 77 TRP A O 1
ATOM 611 N N . MET A 1 78 ? 8.047 4.739 -2.522 1.00 93.88 78 MET A N 1
ATOM 612 C CA . MET A 1 78 ? 9.190 5.651 -2.527 1.00 93.88 78 MET A CA 1
ATOM 613 C C . MET A 1 78 ? 10.438 4.986 -1.935 1.00 93.88 78 MET A C 1
ATOM 615 O O . MET A 1 78 ? 11.532 5.111 -2.491 1.00 93.88 78 MET A O 1
ATOM 619 N N . LYS A 1 79 ? 10.291 4.253 -0.826 1.00 93.56 79 LYS A N 1
ATOM 620 C CA . LYS A 1 79 ? 11.396 3.512 -0.207 1.00 93.56 79 LYS A CA 1
ATOM 621 C C . LYS A 1 79 ? 11.887 2.375 -1.096 1.00 93.56 79 LYS A C 1
ATOM 623 O O . LYS A 1 79 ? 13.097 2.234 -1.244 1.00 93.56 79 LYS A O 1
ATOM 628 N N . ALA A 1 80 ? 10.981 1.636 -1.733 1.00 91.44 80 ALA A N 1
ATOM 629 C CA . ALA A 1 80 ? 11.333 0.566 -2.656 1.00 91.44 80 ALA A CA 1
ATOM 630 C C . ALA A 1 80 ? 12.165 1.077 -3.842 1.00 91.44 80 ALA A C 1
ATOM 632 O O . ALA A 1 80 ? 13.229 0.531 -4.126 1.00 91.44 80 ALA A O 1
ATOM 633 N N . VAL A 1 81 ? 11.741 2.186 -4.457 1.00 91.12 81 VAL A N 1
ATOM 634 C CA . VAL A 1 81 ? 12.487 2.856 -5.536 1.00 91.12 81 VAL A CA 1
ATOM 635 C C . VAL A 1 81 ? 13.847 3.360 -5.048 1.00 91.12 81 VAL A C 1
ATOM 637 O O . VAL A 1 81 ? 14.853 3.151 -5.718 1.00 91.12 81 VAL A O 1
ATOM 640 N N . THR A 1 82 ? 13.901 3.990 -3.870 1.00 92.19 82 THR A N 1
ATOM 641 C CA . THR A 1 82 ? 15.151 4.543 -3.307 1.00 92.19 82 THR A CA 1
ATOM 642 C C . THR A 1 82 ? 16.182 3.453 -3.018 1.00 92.19 82 THR A C 1
ATOM 644 O O . THR A 1 82 ? 17.371 3.643 -3.254 1.00 92.19 82 THR A O 1
ATOM 647 N N . LEU A 1 83 ? 15.725 2.307 -2.510 1.00 90.12 83 LEU A N 1
ATOM 648 C CA . LEU A 1 83 ? 16.564 1.145 -2.211 1.00 90.12 83 LEU A CA 1
ATOM 649 C C . LEU A 1 83 ? 16.810 0.265 -3.446 1.00 90.12 83 LEU A C 1
ATOM 651 O O . LEU A 1 83 ? 17.513 -0.737 -3.353 1.00 90.12 83 LEU A O 1
ATOM 655 N N . ASN A 1 84 ? 16.271 0.665 -4.601 1.00 87.75 84 ASN A N 1
ATOM 656 C CA . ASN A 1 84 ? 16.399 -0.020 -5.879 1.00 87.75 84 ASN A CA 1
ATOM 657 C C . ASN A 1 84 ? 15.902 -1.479 -5.842 1.00 87.75 84 ASN A C 1
ATOM 659 O O . ASN A 1 84 ? 16.445 -2.349 -6.525 1.00 87.75 84 ASN A O 1
ATOM 663 N N . PHE A 1 85 ? 14.858 -1.747 -5.050 1.00 86.69 85 PHE A N 1
ATOM 664 C CA . PHE A 1 85 ? 14.165 -3.031 -5.071 1.00 86.69 85 PHE A CA 1
ATOM 665 C C . PHE A 1 85 ? 13.392 -3.166 -6.375 1.00 86.69 85 PHE A C 1
ATOM 667 O O . PHE A 1 85 ? 12.611 -2.279 -6.714 1.00 86.69 85 PHE A O 1
ATOM 674 N N . CYS A 1 86 ? 13.581 -4.284 -7.082 1.00 83.50 86 CYS A N 1
ATOM 675 C CA . CYS A 1 86 ? 12.792 -4.665 -8.258 1.00 83.50 86 CYS A CA 1
ATOM 676 C C . CYS A 1 86 ? 12.480 -3.469 -9.199 1.00 83.50 86 CYS A C 1
ATOM 678 O O . CYS A 1 86 ? 11.309 -3.160 -9.440 1.00 83.50 86 CYS A O 1
ATOM 680 N N . PRO A 1 87 ? 13.498 -2.740 -9.704 1.00 84.81 87 PRO A N 1
ATOM 681 C CA . P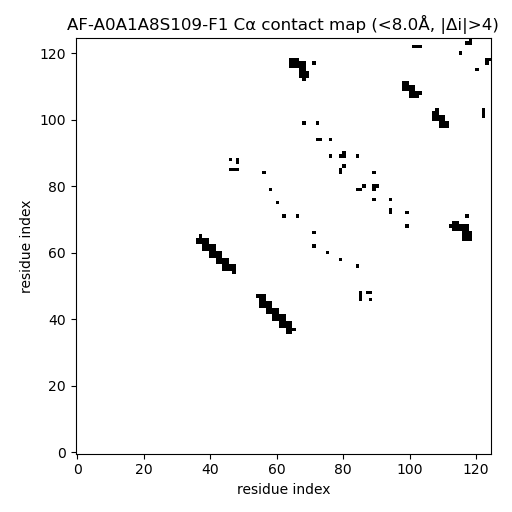RO A 1 87 ? 13.306 -1.439 -10.358 1.00 84.81 87 PRO A CA 1
ATOM 682 C C . PRO A 1 87 ? 12.358 -1.524 -11.556 1.00 84.81 87 PRO A C 1
ATOM 684 O O . PRO A 1 87 ? 11.492 -0.676 -11.742 1.00 84.81 87 PRO A O 1
ATOM 687 N N . ASP A 1 88 ? 12.453 -2.619 -12.300 1.00 86.44 88 ASP A N 1
ATOM 688 C CA . ASP A 1 88 ? 11.549 -3.017 -13.370 1.00 86.44 88 ASP A CA 1
ATOM 689 C C . ASP A 1 88 ? 10.057 -2.966 -13.005 1.00 86.44 88 ASP A C 1
ATOM 691 O O . ASP A 1 88 ? 9.226 -2.631 -13.848 1.00 86.44 88 ASP A O 1
ATOM 695 N N . PHE A 1 89 ? 9.692 -3.340 -11.780 1.00 88.12 89 PHE A N 1
ATOM 696 C CA . PHE A 1 89 ? 8.311 -3.312 -11.303 1.00 88.12 89 PHE A CA 1
ATOM 697 C C . PHE A 1 89 ? 7.913 -1.896 -10.880 1.00 88.12 89 PHE A C 1
ATOM 699 O O . PHE A 1 89 ? 6.929 -1.348 -11.380 1.00 88.12 89 PHE A O 1
ATOM 706 N N . PHE A 1 90 ? 8.712 -1.283 -10.003 1.00 88.44 90 PHE A N 1
ATOM 707 C CA . PHE A 1 90 ? 8.386 0.005 -9.386 1.00 88.44 90 PHE A CA 1
ATOM 708 C C . PHE A 1 90 ? 8.509 1.206 -10.339 1.00 88.44 90 PHE A C 1
ATOM 710 O O . PHE A 1 90 ? 7.922 2.251 -10.060 1.00 88.44 90 PHE A O 1
ATOM 717 N N . GLN A 1 91 ? 9.236 1.070 -11.456 1.00 88.69 91 GLN A N 1
ATOM 718 C CA . GLN A 1 91 ? 9.324 2.087 -12.513 1.00 88.69 91 GLN A CA 1
ATOM 719 C C . GLN A 1 91 ? 8.239 1.943 -13.588 1.00 88.69 91 GLN A C 1
ATOM 721 O O . GLN A 1 91 ? 7.875 2.936 -14.215 1.00 88.69 91 GLN A O 1
ATOM 726 N N . ARG A 1 92 ? 7.735 0.724 -13.840 1.00 90.00 92 ARG A N 1
ATOM 727 C CA . ARG A 1 92 ? 6.709 0.483 -14.874 1.00 90.00 92 ARG A CA 1
ATOM 728 C C . ARG A 1 92 ? 5.286 0.652 -14.365 1.00 90.00 92 ARG A C 1
ATOM 730 O O . ARG A 1 92 ? 4.400 0.973 -15.153 1.00 90.00 92 ARG A O 1
ATOM 737 N N . LEU A 1 93 ? 5.059 0.396 -13.082 1.00 90.56 93 LEU A N 1
ATOM 738 C CA . LEU A 1 93 ? 3.745 0.486 -12.457 1.00 90.56 93 LEU A CA 1
ATOM 739 C C . LEU A 1 93 ? 3.657 1.705 -11.541 1.00 90.56 93 LEU A C 1
ATOM 741 O O . LEU A 1 93 ? 4.649 2.361 -11.236 1.00 90.56 93 LEU A O 1
ATOM 745 N N . SER A 1 94 ? 2.440 1.991 -11.090 1.00 89.06 94 SER A N 1
ATOM 746 C CA . SER A 1 94 ? 2.186 2.957 -10.023 1.00 89.06 94 SER A CA 1
ATOM 747 C C . SER A 1 94 ? 1.628 2.243 -8.789 1.00 89.06 94 SER A C 1
ATOM 749 O O . SER A 1 94 ? 1.059 1.151 -8.928 1.00 89.06 94 SER A O 1
ATOM 751 N N . PRO A 1 95 ? 1.707 2.870 -7.600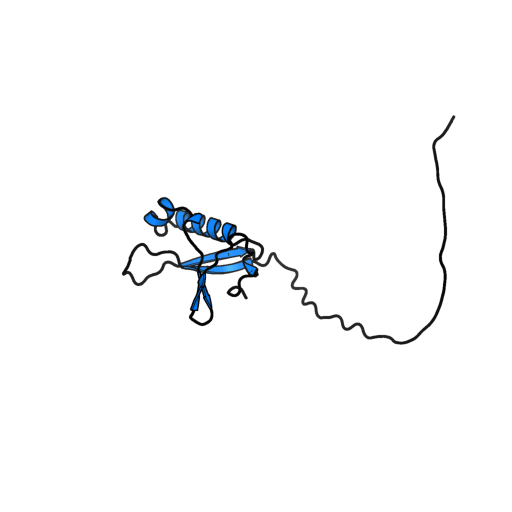 1.00 90.00 95 PRO A N 1
ATOM 752 C CA . PRO A 1 95 ? 1.094 2.351 -6.382 1.00 90.00 95 PRO A CA 1
ATOM 753 C C . PRO A 1 95 ? -0.359 1.910 -6.573 1.00 90.00 95 PRO A C 1
ATOM 755 O O . PRO A 1 95 ? -0.788 0.919 -5.989 1.00 90.00 95 PRO A O 1
ATOM 758 N N . ASP A 1 96 ? -1.134 2.617 -7.393 1.00 90.56 96 ASP A N 1
ATOM 759 C CA . ASP A 1 96 ? -2.569 2.376 -7.603 1.00 90.56 96 ASP A CA 1
ATOM 760 C C . ASP A 1 96 ? -2.890 1.069 -8.322 1.00 90.56 96 ASP A C 1
ATOM 762 O O . ASP A 1 96 ? -3.980 0.534 -8.149 1.00 90.56 96 ASP A O 1
ATOM 766 N N . HIS A 1 97 ? -1.928 0.511 -9.055 1.00 90.19 97 HIS A N 1
ATOM 767 C CA . HIS A 1 97 ? -2.077 -0.790 -9.705 1.00 90.19 97 HIS A CA 1
ATOM 768 C C . HIS A 1 97 ? -1.902 -1.966 -8.734 1.00 90.19 97 HIS A C 1
ATOM 770 O O . HIS A 1 97 ? -2.093 -3.116 -9.123 1.00 90.19 97 HIS A O 1
ATOM 776 N N . CYS A 1 98 ? -1.514 -1.692 -7.485 1.00 90.19 98 CYS A N 1
ATOM 777 C CA . CYS A 1 98 ? -1.225 -2.703 -6.478 1.00 90.19 98 CYS A CA 1
ATOM 778 C C . CYS A 1 98 ? -2.205 -2.617 -5.306 1.00 90.19 98 CYS A C 1
ATOM 780 O O . CYS A 1 98 ? -2.557 -1.530 -4.834 1.00 90.19 98 CYS A O 1
ATOM 782 N N . ILE A 1 99 ? -2.579 -3.790 -4.802 1.00 91.19 99 ILE A N 1
ATOM 783 C CA . ILE A 1 99 ? -3.407 -3.967 -3.608 1.00 91.19 99 ILE A CA 1
ATOM 784 C C . ILE A 1 99 ? -2.502 -4.446 -2.472 1.00 91.19 99 ILE A C 1
ATOM 786 O O . ILE A 1 99 ? -1.628 -5.288 -2.684 1.00 91.19 99 ILE A O 1
ATOM 790 N N . LEU A 1 100 ? -2.702 -3.906 -1.268 1.00 92.75 100 LEU A N 1
ATOM 791 C CA . LEU A 1 100 ? -2.038 -4.415 -0.072 1.00 92.75 100 LEU A CA 1
ATOM 792 C C . LEU A 1 100 ? -2.779 -5.648 0.449 1.00 92.75 100 LEU A C 1
ATOM 794 O O . LEU A 1 100 ? -4.006 -5.665 0.556 1.00 92.75 100 LEU A O 1
ATOM 798 N N . LEU A 1 101 ? -2.001 -6.672 0.779 1.00 92.44 101 LEU A N 1
ATOM 799 C CA . LEU A 1 101 ? -2.469 -7.948 1.297 1.00 92.44 101 LEU A CA 1
ATOM 800 C C . LEU A 1 101 ? -1.926 -8.135 2.710 1.00 92.44 101 LEU A C 1
ATOM 802 O O . LEU A 1 101 ? -0.800 -7.732 3.000 1.00 92.44 101 LEU A O 1
ATOM 806 N N . TYR A 1 102 ? -2.689 -8.798 3.571 1.00 92.31 102 TYR A N 1
ATOM 807 C CA . TYR A 1 102 ? -2.208 -9.231 4.880 1.00 92.31 102 TYR A CA 1
ATOM 808 C C . TYR A 1 102 ? -2.597 -10.678 5.158 1.00 92.31 102 TYR A C 1
ATOM 810 O O . TYR A 1 102 ? -3.575 -11.192 4.618 1.00 92.31 102 TYR A O 1
ATOM 818 N N . GLN A 1 103 ? -1.841 -11.342 6.029 1.00 88.94 103 GLN A N 1
ATOM 819 C CA . GLN A 1 103 ? -2.140 -12.705 6.447 1.00 88.94 103 GLN A CA 1
ATOM 820 C C . GLN A 1 103 ? -2.838 -12.705 7.810 1.00 88.94 103 GLN A C 1
ATOM 822 O O . GLN A 1 103 ? -2.324 -12.174 8.791 1.00 88.94 103 GLN A O 1
ATOM 827 N N . LYS A 1 104 ? -4.004 -13.348 7.897 1.00 87.12 104 LYS A N 1
ATOM 828 C C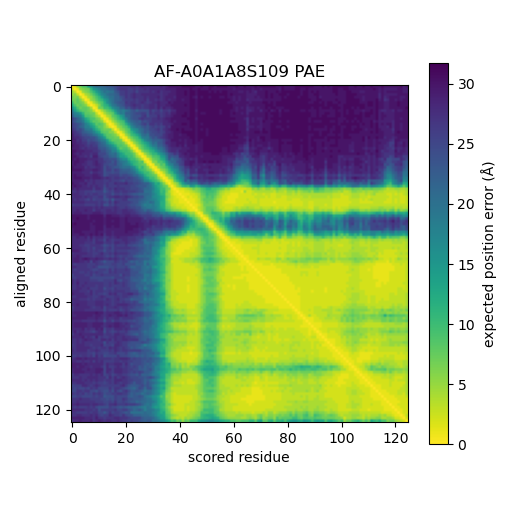A . LYS A 1 104 ? -4.761 -13.536 9.141 1.00 87.12 104 LYS A CA 1
ATOM 829 C C . LYS A 1 104 ? -5.117 -15.004 9.296 1.00 87.12 104 LYS A C 1
ATOM 831 O O . LYS A 1 104 ? -5.858 -15.560 8.492 1.00 87.12 104 LYS A O 1
ATOM 836 N N . LYS A 1 105 ? -4.592 -15.646 10.347 1.00 86.88 105 LYS A N 1
ATOM 837 C CA . LYS A 1 105 ? -4.840 -17.071 10.657 1.00 86.88 105 LYS A CA 1
ATOM 838 C C . LYS A 1 105 ? -4.595 -18.005 9.454 1.00 86.88 105 LYS A C 1
ATOM 840 O O . LYS A 1 105 ? -5.384 -18.905 9.192 1.00 86.88 105 LYS A O 1
ATOM 845 N N . GLY A 1 106 ? -3.531 -17.753 8.690 1.00 86.88 106 GLY A N 1
ATOM 846 C CA . GLY A 1 106 ? -3.187 -18.543 7.502 1.00 86.88 106 GLY A CA 1
ATOM 847 C C . GLY A 1 106 ? -3.961 -18.186 6.226 1.00 86.88 106 GLY A C 1
ATOM 848 O O . GLY A 1 106 ? -3.623 -18.701 5.170 1.00 86.88 106 GLY A O 1
ATOM 849 N N . THR A 1 107 ? -4.944 -17.285 6.290 1.00 90.06 107 THR A N 1
ATOM 850 C CA . THR A 1 107 ? -5.672 -16.784 5.112 1.00 90.06 107 THR A CA 1
ATOM 851 C C . THR A 1 107 ? -5.075 -15.460 4.649 1.00 90.06 107 THR A C 1
ATOM 853 O O . THR A 1 107 ? -4.725 -14.627 5.485 1.00 90.06 107 THR A O 1
ATOM 856 N N . ILE A 1 108 ? -4.959 -15.263 3.336 1.00 91.69 108 ILE A N 1
ATOM 857 C CA . ILE A 1 108 ? -4.567 -13.980 2.744 1.00 91.69 108 ILE A CA 1
ATOM 858 C C . ILE A 1 108 ? -5.829 -13.136 2.559 1.00 91.69 108 ILE A C 1
ATOM 860 O O . ILE A 1 108 ? -6.816 -13.606 1.996 1.00 91.69 108 ILE A O 1
ATOM 864 N N . CYS A 1 109 ? -5.797 -11.906 3.056 1.00 93.00 109 CYS A N 1
ATOM 865 C CA . CYS A 1 109 ? -6.890 -10.949 2.987 1.00 93.00 109 CYS A CA 1
ATOM 866 C C . CYS A 1 109 ? -6.454 -9.706 2.204 1.00 93.00 109 CYS A C 1
ATOM 868 O O . CYS A 1 109 ? -5.336 -9.219 2.372 1.00 93.00 109 CYS A O 1
ATOM 870 N N . GLU A 1 110 ? -7.357 -9.188 1.376 1.00 94.44 110 GLU A N 1
ATOM 871 C CA . GLU A 1 110 ? -7.154 -8.005 0.536 1.00 94.44 110 GLU A CA 1
ATOM 872 C C . GLU A 1 110 ? -7.675 -6.736 1.215 1.00 94.44 110 GLU A C 1
ATOM 874 O O . GLU A 1 110 ? -8.732 -6.746 1.850 1.00 94.44 110 GLU A O 1
ATOM 879 N N . ILE A 1 111 ? -6.945 -5.630 1.056 1.00 94.31 111 ILE A N 1
ATOM 880 C CA . ILE A 1 111 ? -7.348 -4.305 1.538 1.00 94.31 111 ILE A CA 1
ATOM 881 C C . ILE A 1 111 ? -7.769 -3.451 0.339 1.00 94.31 111 ILE A C 1
ATOM 883 O O . ILE A 1 111 ? -6.925 -2.956 -0.408 1.00 94.31 111 ILE A O 1
ATOM 887 N N . TYR A 1 112 ? -9.078 -3.271 0.160 1.00 93.81 112 TYR A N 1
ATOM 888 C CA . TYR A 1 112 ? -9.649 -2.536 -0.977 1.00 93.81 112 TYR A CA 1
ATOM 889 C C . TYR A 1 112 ? -9.842 -1.038 -0.720 1.00 93.81 112 TYR A C 1
ATOM 891 O O . TYR A 1 112 ? -9.727 -0.233 -1.644 1.00 93.81 112 TYR A O 1
ATOM 899 N N . ASP A 1 113 ? -10.145 -0.651 0.520 1.00 95.00 113 ASP A N 1
ATOM 900 C CA . ASP A 1 113 ? -10.359 0.751 0.867 1.00 95.00 113 ASP A CA 1
ATOM 901 C C . ASP A 1 113 ? -9.019 1.452 1.114 1.00 95.00 113 ASP A C 1
ATOM 903 O O . ASP A 1 113 ? -8.371 1.282 2.148 1.00 95.00 113 ASP A O 1
ATOM 907 N N . LYS A 1 114 ? -8.609 2.280 0.152 1.00 94.38 114 LYS A N 1
ATOM 908 C CA . LYS A 1 114 ? -7.363 3.047 0.235 1.00 94.38 114 LYS A CA 1
ATOM 909 C C . LYS A 1 114 ? -7.390 4.145 1.309 1.00 94.38 114 LYS A C 1
ATOM 911 O O . LYS A 1 114 ? -6.327 4.604 1.730 1.00 94.38 114 LYS A O 1
ATOM 916 N N . HIS A 1 115 ? -8.574 4.567 1.751 1.00 96.06 115 HIS A N 1
ATOM 917 C CA . HIS A 1 115 ? -8.757 5.602 2.768 1.00 96.06 115 HIS A CA 1
ATOM 918 C C . HIS A 1 115 ? -8.899 5.031 4.179 1.00 96.06 115 HIS A C 1
ATOM 920 O O . HIS A 1 115 ? -8.896 5.800 5.143 1.00 96.06 115 HIS A O 1
ATOM 926 N N . GLN A 1 116 ? -8.970 3.704 4.321 1.00 94.94 116 GLN A N 1
ATOM 927 C CA . GLN A 1 116 ? -8.989 3.061 5.625 1.00 94.94 116 GLN A CA 1
ATOM 928 C C . GLN A 1 116 ? -7.740 3.450 6.421 1.00 94.94 116 GLN A C 1
ATOM 930 O O . GLN A 1 116 ? -6.614 3.417 5.917 1.00 94.94 116 GLN A O 1
ATOM 935 N N . VAL A 1 117 ? -7.949 3.826 7.681 1.00 94.44 117 VAL A N 1
ATOM 936 C CA . VAL A 1 117 ? -6.861 4.161 8.599 1.00 94.44 117 VAL A CA 1
ATOM 937 C C . VAL A 1 117 ? -6.118 2.880 8.973 1.00 94.44 117 VAL A C 1
ATOM 939 O O . VAL A 1 117 ? -6.732 1.899 9.391 1.00 94.44 117 VAL A O 1
ATOM 942 N N . PHE A 1 118 ? -4.796 2.892 8.853 1.00 92.12 118 PHE A N 1
ATOM 943 C CA . PHE A 1 118 ? -3.947 1.714 8.929 1.00 92.12 118 PHE A CA 1
ATOM 944 C C . PHE A 1 118 ? -4.084 0.997 10.278 1.00 92.12 118 PHE A C 1
ATOM 946 O O . PHE A 1 118 ? -4.381 -0.193 10.287 1.00 92.12 118 PHE A O 1
ATOM 953 N N . GLN A 1 119 ? -4.040 1.709 11.414 1.00 91.81 119 GLN A N 1
ATOM 954 C CA . GLN A 1 119 ? -4.221 1.107 12.752 1.00 91.81 119 GLN A CA 1
ATOM 955 C C . GLN A 1 119 ? -5.576 0.411 12.971 1.00 91.81 119 GLN A C 1
ATOM 957 O O . GLN A 1 119 ? -5.750 -0.290 13.961 1.00 91.81 119 GLN A O 1
ATOM 962 N N . THR A 1 120 ? -6.563 0.642 12.098 1.00 92.06 120 THR A N 1
ATOM 963 C CA . THR A 1 120 ? -7.882 -0.006 12.188 1.00 92.06 120 THR A CA 1
ATOM 964 C C . THR A 1 120 ? -7.925 -1.356 11.476 1.00 92.06 120 THR A C 1
ATOM 966 O O . THR A 1 120 ? -8.926 -2.065 11.572 1.00 92.06 120 THR A O 1
ATOM 969 N N . LEU A 1 121 ? -6.867 -1.713 10.743 1.00 91.12 121 LEU A N 1
ATOM 970 C CA . LEU A 1 121 ? -6.761 -2.998 10.070 1.00 91.12 121 LEU A CA 1
ATOM 971 C C . LEU A 1 121 ? -6.635 -4.128 11.092 1.00 91.12 121 LEU A C 1
ATOM 973 O O . LEU A 1 121 ? -5.847 -4.067 12.028 1.00 91.12 121 LEU A O 1
ATOM 977 N N . ASP A 1 122 ? -7.352 -5.221 10.846 1.00 87.38 122 ASP A N 1
ATOM 978 C CA . ASP A 1 122 ? -7.358 -6.404 11.713 1.00 87.38 122 ASP A CA 1
ATOM 979 C C . ASP A 1 122 ? -5.975 -7.044 11.939 1.00 87.38 122 ASP A C 1
ATOM 981 O O . ASP A 1 122 ? -5.791 -7.784 12.911 1.00 87.38 122 ASP A O 1
ATOM 985 N N . CYS A 1 123 ? -5.031 -6.829 11.018 1.00 85.12 123 CYS A N 1
ATOM 986 C CA . CYS A 1 123 ? -3.659 -7.332 11.099 1.00 85.12 123 CYS A CA 1
ATOM 987 C C . CYS A 1 123 ? -2.725 -6.465 11.940 1.00 85.12 123 CYS A C 1
ATOM 989 O O . CYS A 1 123 ? -1.581 -6.858 12.150 1.00 85.12 123 CYS A O 1
ATOM 991 N N . ILE A 1 124 ? -3.194 -5.310 12.402 1.00 84.00 124 ILE A N 1
ATOM 992 C CA . ILE A 1 124 ? -2.414 -4.361 13.182 1.00 84.00 124 ILE A CA 1
ATOM 993 C C . ILE A 1 124 ? -2.944 -4.402 14.612 1.00 84.00 124 ILE A C 1
ATOM 995 O O . ILE A 1 124 ? -4.100 -4.070 14.864 1.00 84.00 124 ILE A O 1
ATOM 999 N N . ARG A 1 125 ? -2.131 -4.916 15.538 1.00 72.69 125 ARG A N 1
ATOM 1000 C CA . ARG A 1 125 ? -2.473 -5.103 16.952 1.00 72.69 125 ARG A CA 1
ATOM 1001 C C . ARG A 1 125 ? -1.293 -4.813 17.851 1.00 72.69 125 ARG A C 1
ATOM 1003 O O . ARG A 1 125 ? -0.166 -5.142 17.427 1.00 72.69 125 ARG A O 1
#

Solvent-accessible surface area (bac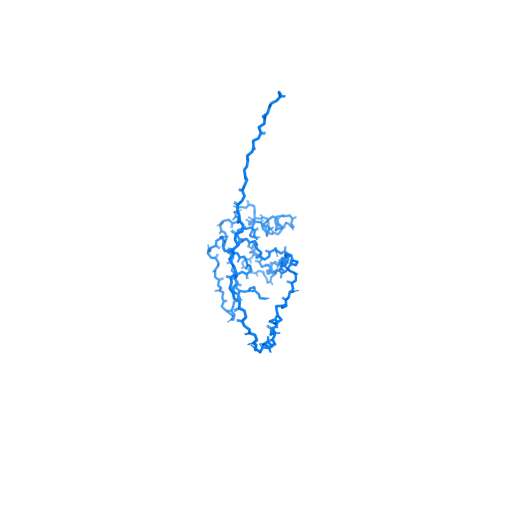kbone atoms only — not comparable to full-atom values): 8465 Å² total; per-residue (Å²): 143,74,90,86,78,90,80,84,90,79,89,83,85,88,85,82,91,78,90,87,76,91,70,75,79,76,68,72,81,69,76,75,69,72,76,60,79,51,64,42,80,44,78,40,78,48,84,58,86,54,97,82,58,98,61,70,51,70,48,76,46,80,40,55,31,85,36,27,42,48,57,52,44,51,52,50,50,54,50,34,56,74,71,57,49,51,50,78,55,65,73,75,51,57,69,85,82,56,75,58,70,48,75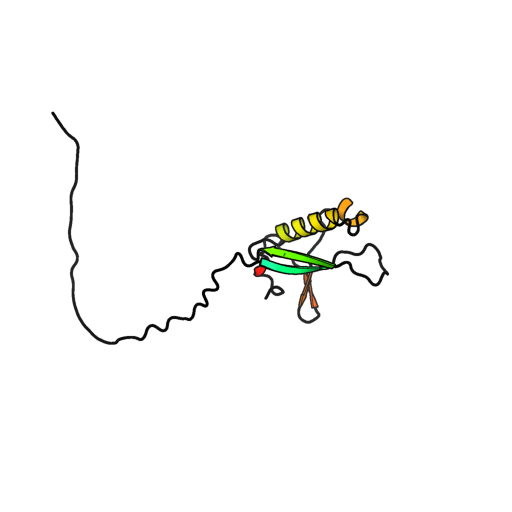,56,96,91,39,81,45,81,56,82,63,48,75,44,43,43,54,74,37,92,83,49,127

Sequence (125 aa):
MDRQQIQVSDEECEVPREEIRRRRRKKAITSSSSISMDQITVEFVLPSAARGGSSSDSLQLEVAGNWTVEQVKAQLWMKAVTLNFCPDFFQRLSPDHCILLYQKKGTICEIYDKHQVFQTLDCIR

Secondary structure (DSSP, 8-state):
--------------------------------------EEEEEEEPPPS-TT-S---EEEEEEETTSBHHHHHHHHHHHHHHTTSSHHHHHHS-GGG--EEEEETTEEEEE--TTSBGGGSTT--

Organism: NCBI:txid451742